Protein AF-A0A7S2AGT1-F1 (afdb_monomer_lite)

Secondary structure (DSSP, 8-state):
--HHHHHHHHHHHHHTTS--SHHHHHHHHTTSPPSS-TTT----STHHHHHHHHHHHHHSS-HHHHHIIIIITTTT-TT--SSGGGSTTTTSSSPSGGG--------S--TT---S----------

Structure (mmCIF, N/CA/C/O backbone):
data_AF-A0A7S2AGT1-F1
#
_entry.id   AF-A0A7S2AGT1-F1
#
loop_
_atom_site.group_PDB
_atom_site.id
_atom_site.type_symbol
_atom_site.label_atom_id
_atom_site.label_alt_id
_atom_site.label_comp_id
_atom_site.label_asym_id
_atom_site.label_entity_id
_atom_site.label_seq_id
_atom_site.pdbx_PDB_ins_code
_atom_site.Cartn_x
_atom_site.Cartn_y
_atom_site.Cartn_z
_atom_site.occupancy
_atom_site.B_iso_or_equiv
_atom_site.auth_seq_id
_atom_site.auth_comp_id
_atom_site.auth_asym_id
_atom_site.auth_atom_id
_atom_site.pdbx_PDB_model_num
ATOM 1 N N . ARG A 1 1 ? 17.334 -13.618 -14.141 1.00 53.97 1 ARG A N 1
ATOM 2 C CA . ARG A 1 1 ? 17.199 -12.358 -13.368 1.00 53.97 1 ARG A CA 1
ATOM 3 C C . ARG A 1 1 ? 16.218 -12.619 -12.245 1.00 53.97 1 ARG A C 1
ATOM 5 O O . ARG A 1 1 ? 15.089 -12.976 -12.551 1.00 53.97 1 ARG A O 1
ATOM 12 N N . ALA A 1 2 ? 16.628 -12.512 -10.984 1.00 71.12 2 ALA A N 1
ATOM 13 C CA . ALA A 1 2 ? 15.677 -12.611 -9.886 1.00 71.12 2 ALA A CA 1
ATOM 14 C C . ALA A 1 2 ? 14.960 -11.260 -9.770 1.00 71.12 2 ALA A C 1
ATOM 16 O O . ALA A 1 2 ? 15.583 -10.267 -9.414 1.00 71.12 2 ALA A O 1
ATOM 17 N N . TRP A 1 3 ? 13.663 -11.195 -10.076 1.00 72.12 3 TRP A N 1
ATOM 18 C CA . TRP A 1 3 ? 12.849 -9.979 -9.903 1.00 72.12 3 TRP A CA 1
ATOM 19 C C . TRP A 1 3 ? 12.910 -9.399 -8.481 1.00 72.12 3 TRP A C 1
ATOM 21 O O . TRP A 1 3 ? 12.742 -8.199 -8.285 1.00 72.12 3 TRP A O 1
ATOM 31 N N . ALA A 1 4 ? 13.266 -10.238 -7.504 1.00 73.50 4 ALA A N 1
ATOM 32 C CA . ALA A 1 4 ? 13.595 -9.836 -6.144 1.00 73.50 4 ALA A CA 1
ATOM 33 C C . ALA A 1 4 ? 14.709 -8.776 -6.060 1.00 73.50 4 ALA A C 1
ATOM 35 O O . ALA A 1 4 ? 14.699 -7.983 -5.130 1.00 73.50 4 ALA A O 1
ATOM 36 N N . GLU A 1 5 ? 15.671 -8.745 -6.987 1.00 78.12 5 GLU A N 1
ATOM 37 C CA . GLU A 1 5 ? 16.735 -7.729 -7.015 1.00 78.12 5 GLU A CA 1
ATOM 38 C C . GLU A 1 5 ? 16.217 -6.381 -7.509 1.00 78.12 5 GLU A C 1
ATOM 40 O O . GLU A 1 5 ? 16.510 -5.360 -6.897 1.00 78.12 5 GLU A O 1
ATOM 45 N N . VAL A 1 6 ? 15.378 -6.389 -8.549 1.00 79.88 6 VAL A N 1
ATOM 46 C CA . VAL A 1 6 ? 14.792 -5.174 -9.136 1.00 79.88 6 VAL A CA 1
ATOM 47 C C . VAL A 1 6 ? 13.952 -4.426 -8.099 1.00 79.88 6 VAL A C 1
ATOM 49 O O . VAL A 1 6 ? 14.075 -3.214 -7.942 1.00 79.88 6 VAL A O 1
ATOM 52 N N . TYR A 1 7 ? 13.137 -5.154 -7.334 1.00 83.75 7 TYR A N 1
ATOM 53 C CA . TYR A 1 7 ? 12.329 -4.549 -6.277 1.00 83.75 7 TYR A CA 1
ATOM 54 C C . TYR A 1 7 ? 13.125 -4.187 -5.026 1.00 83.75 7 TYR A C 1
ATOM 56 O O . TYR A 1 7 ? 12.712 -3.300 -4.282 1.00 83.75 7 TYR A O 1
ATOM 64 N N . ARG A 1 8 ? 14.267 -4.842 -4.784 1.00 84.62 8 ARG A N 1
ATOM 65 C CA . ARG A 1 8 ? 15.077 -4.613 -3.582 1.00 84.62 8 ARG A CA 1
ATOM 66 C C . ARG A 1 8 ? 15.501 -3.160 -3.460 1.00 84.62 8 ARG A C 1
ATOM 68 O O . ARG A 1 8 ? 15.447 -2.613 -2.365 1.00 84.62 8 ARG A O 1
ATOM 75 N N . ASP A 1 9 ? 15.919 -2.548 -4.559 1.00 87.00 9 ASP A N 1
ATOM 76 C CA . ASP A 1 9 ? 16.415 -1.175 -4.525 1.00 87.00 9 ASP A CA 1
ATOM 77 C C . ASP A 1 9 ? 15.288 -0.171 -4.301 1.00 87.00 9 ASP A C 1
ATOM 79 O O . ASP A 1 9 ? 15.438 0.743 -3.494 1.00 87.00 9 ASP A O 1
ATOM 83 N N . LEU A 1 10 ? 14.118 -0.399 -4.899 1.00 86.12 10 LEU A N 1
ATOM 84 C CA . LEU A 1 10 ? 12.928 0.395 -4.603 1.00 86.12 10 LEU A CA 1
ATOM 85 C C . LEU A 1 10 ? 12.501 0.265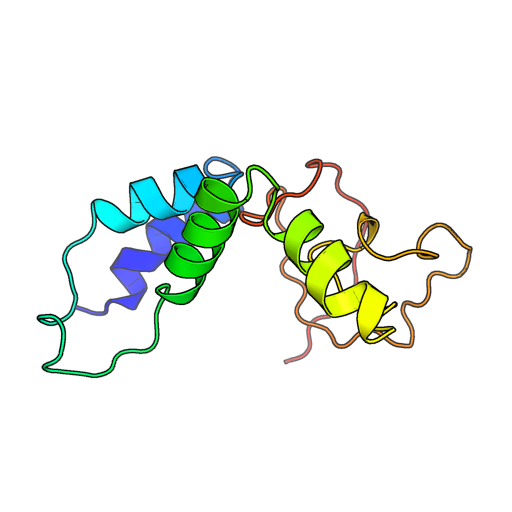 -3.132 1.00 86.12 10 LEU A C 1
ATOM 87 O O . LEU A 1 10 ? 12.213 1.268 -2.484 1.00 86.12 10 LEU A O 1
ATOM 91 N N . VAL A 1 11 ? 12.511 -0.948 -2.572 1.00 83.94 11 VAL A N 1
ATOM 92 C CA . VAL A 1 11 ? 12.174 -1.178 -1.157 1.00 83.94 11 VAL A CA 1
ATOM 93 C C . VAL A 1 11 ? 13.187 -0.514 -0.219 1.00 83.94 11 VAL A C 1
ATOM 95 O O . VAL A 1 11 ? 12.781 0.084 0.771 1.00 83.94 11 VAL A O 1
ATOM 98 N N . LYS A 1 12 ? 14.487 -0.531 -0.537 1.00 86.00 12 LYS A N 1
ATOM 99 C CA . LYS A 1 12 ? 15.499 0.182 0.264 1.00 86.00 12 LYS A CA 1
ATOM 100 C C . LYS A 1 12 ? 15.243 1.688 0.322 1.00 86.00 12 LYS A C 1
ATOM 102 O O . LYS A 1 12 ? 15.439 2.284 1.373 1.00 86.00 12 LYS A O 1
ATOM 107 N N . ARG A 1 13 ? 14.811 2.301 -0.785 1.00 85.44 13 ARG A N 1
ATOM 108 C CA . ARG A 1 13 ? 14.493 3.740 -0.840 1.00 85.44 13 ARG A CA 1
ATOM 109 C C . ARG A 1 13 ? 13.297 4.088 0.042 1.00 85.44 13 ARG A C 1
ATOM 111 O O . ARG A 1 13 ? 13.280 5.133 0.684 1.00 85.44 13 ARG A O 1
ATOM 118 N N . VAL A 1 14 ? 12.330 3.177 0.131 1.00 83.56 14 VAL A N 1
ATOM 119 C CA . VAL A 1 14 ? 11.225 3.279 1.089 1.00 83.56 14 VAL A CA 1
ATOM 120 C C . VAL A 1 14 ? 11.742 3.182 2.514 1.00 83.56 14 VAL A C 1
ATOM 122 O O . VAL A 1 14 ? 11.431 4.054 3.314 1.00 83.56 14 VAL A O 1
ATOM 125 N N . ASP A 1 15 ? 12.551 2.168 2.829 1.00 78.81 15 ASP A N 1
ATOM 126 C CA . ASP A 1 15 ? 13.105 1.974 4.174 1.00 78.81 15 ASP A CA 1
ATOM 127 C C . ASP A 1 15 ? 13.986 3.172 4.609 1.00 78.81 15 ASP A C 1
ATOM 129 O O . ASP A 1 15 ? 14.022 3.526 5.789 1.00 78.81 15 ASP A O 1
ATOM 133 N N . ALA A 1 16 ? 14.661 3.825 3.656 1.00 81.69 16 ALA A N 1
ATOM 134 C CA . ALA A 1 16 ? 15.448 5.044 3.859 1.00 81.69 16 ALA A CA 1
ATOM 135 C C . ALA A 1 16 ? 14.598 6.321 4.023 1.00 81.69 16 ALA A C 1
ATOM 137 O O . ALA A 1 16 ? 15.122 7.346 4.460 1.00 81.69 16 ALA A O 1
ATOM 138 N N . GLY A 1 17 ? 13.303 6.266 3.699 1.00 78.69 17 GLY A N 1
ATOM 139 C CA . GLY A 1 17 ? 12.384 7.405 3.750 1.00 78.69 17 GLY A CA 1
ATOM 140 C C . GLY A 1 17 ? 12.449 8.348 2.554 1.00 78.69 17 GLY A C 1
ATOM 141 O O . GLY A 1 17 ? 11.901 9.442 2.619 1.00 78.69 17 GLY A O 1
ATOM 142 N N . GLU A 1 18 ? 13.082 7.935 1.456 1.00 85.25 18 GLU A N 1
ATOM 143 C CA . GLU A 1 18 ? 13.094 8.698 0.201 1.00 85.25 18 GLU A CA 1
ATOM 144 C C . GLU A 1 18 ? 11.749 8.619 -0.531 1.00 85.25 18 GLU A C 1
ATOM 146 O O . GLU A 1 18 ? 11.369 9.547 -1.239 1.00 85.25 18 GLU A O 1
ATOM 151 N N . ILE A 1 19 ? 11.040 7.499 -0.369 1.00 84.62 19 ILE A N 1
ATOM 152 C CA . ILE A 1 19 ? 9.684 7.289 -0.880 1.00 84.62 19 ILE A CA 1
ATOM 153 C C . ILE A 1 19 ? 8.756 7.221 0.332 1.00 84.62 19 ILE A C 1
ATOM 155 O O . ILE A 1 19 ? 8.772 6.234 1.071 1.00 84.62 19 ILE A O 1
ATOM 159 N N . ALA A 1 20 ? 7.979 8.283 0.534 1.00 80.81 20 ALA A N 1
ATOM 160 C CA . ALA A 1 20 ? 7.152 8.476 1.726 1.00 80.81 20 ALA A CA 1
ATOM 161 C C . ALA A 1 20 ? 5.641 8.378 1.460 1.00 80.81 20 ALA A C 1
ATOM 163 O O . ALA A 1 20 ? 4.861 8.370 2.404 1.00 80.81 20 ALA A O 1
ATOM 164 N N . ASP A 1 21 ? 5.223 8.285 0.199 1.00 84.88 21 ASP A N 1
ATOM 165 C CA . ASP A 1 21 ? 3.818 8.211 -0.193 1.00 84.88 21 ASP A CA 1
ATOM 166 C C . ASP A 1 21 ? 3.592 7.205 -1.332 1.00 84.88 21 ASP A C 1
ATOM 168 O O . ASP A 1 21 ? 4.526 6.772 -2.023 1.00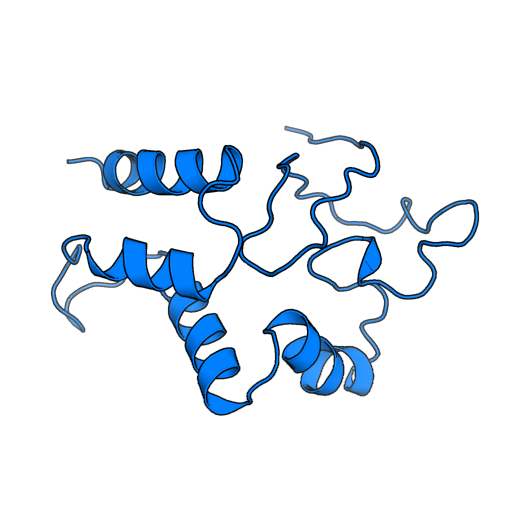 84.88 21 ASP A O 1
ATOM 172 N N . LEU A 1 22 ? 2.330 6.811 -1.498 1.00 87.88 22 LEU A N 1
ATOM 173 C CA . LEU A 1 22 ? 1.925 5.746 -2.405 1.00 87.88 22 LEU A CA 1
ATOM 174 C C . LEU A 1 22 ? 2.001 6.186 -3.871 1.00 87.88 22 LEU A C 1
ATOM 176 O O . LEU A 1 22 ? 2.305 5.363 -4.734 1.00 87.88 22 LEU A O 1
ATOM 180 N N . GLY A 1 23 ? 1.795 7.475 -4.148 1.00 90.75 23 GLY A N 1
ATOM 181 C CA . GLY A 1 23 ? 1.934 8.041 -5.487 1.00 90.75 23 GLY A CA 1
ATOM 182 C C . GLY A 1 23 ? 3.372 7.959 -5.980 1.00 90.75 23 GLY A C 1
ATOM 183 O O . GLY A 1 23 ? 3.636 7.329 -7.003 1.00 90.75 23 GLY A O 1
ATOM 184 N N . THR A 1 24 ? 4.323 8.470 -5.193 1.00 91.25 24 THR A N 1
ATOM 185 C CA . THR A 1 24 ? 5.758 8.384 -5.505 1.00 91.25 24 THR A CA 1
ATOM 186 C C . THR A 1 24 ? 6.211 6.928 -5.669 1.00 91.25 24 THR A C 1
ATOM 188 O O . THR A 1 24 ? 7.014 6.611 -6.546 1.00 91.25 24 THR A O 1
ATOM 191 N N . TRP A 1 25 ? 5.680 6.006 -4.858 1.00 91.06 25 TRP A N 1
ATOM 192 C CA . TRP A 1 25 ? 5.946 4.575 -5.020 1.00 91.06 25 TRP A CA 1
ATOM 193 C C . TRP A 1 25 ? 5.486 4.035 -6.379 1.00 91.06 25 TRP A C 1
ATOM 195 O O . TRP A 1 25 ? 6.252 3.338 -7.050 1.00 91.06 25 TRP A O 1
ATOM 205 N N . VAL A 1 26 ? 4.254 4.346 -6.786 1.00 93.31 26 VAL A N 1
ATOM 206 C CA . VAL A 1 26 ? 3.683 3.889 -8.059 1.00 93.31 26 VAL A CA 1
ATOM 207 C C . VAL A 1 26 ? 4.417 4.507 -9.252 1.00 93.31 26 VAL A C 1
ATOM 209 O O . VAL A 1 26 ? 4.698 3.794 -10.217 1.00 93.31 26 VAL A O 1
ATOM 212 N N . ASP A 1 27 ? 4.815 5.776 -9.164 1.00 94.38 27 ASP A N 1
ATOM 213 C CA . ASP A 1 27 ? 5.603 6.453 -10.199 1.00 94.38 27 ASP A CA 1
ATOM 214 C C . ASP A 1 27 ? 6.972 5.796 -10.413 1.00 94.38 27 ASP A C 1
ATOM 216 O O . ASP A 1 27 ? 7.431 5.625 -11.545 1.00 94.38 27 ASP A O 1
ATOM 220 N N . GLU A 1 28 ? 7.642 5.395 -9.334 1.00 93.31 28 GLU A N 1
ATOM 221 C CA . GLU A 1 28 ? 8.912 4.672 -9.415 1.00 93.31 28 GLU A CA 1
ATOM 222 C C . GLU A 1 28 ? 8.729 3.233 -9.913 1.00 93.31 28 GLU A C 1
ATOM 224 O O . GLU A 1 28 ? 9.536 2.741 -10.706 1.00 93.31 28 GLU A O 1
ATOM 229 N N . LEU A 1 29 ? 7.645 2.567 -9.506 1.00 92.06 29 LEU A N 1
ATOM 230 C CA . LEU A 1 29 ? 7.291 1.229 -9.975 1.00 92.06 29 LEU A CA 1
ATOM 231 C C . LEU A 1 29 ? 7.030 1.211 -11.489 1.00 92.06 29 LEU A C 1
ATOM 233 O O . LEU A 1 29 ? 7.469 0.285 -12.170 1.00 92.06 29 LEU A O 1
ATOM 237 N N . ALA A 1 30 ? 6.370 2.241 -12.027 1.00 92.81 30 ALA A N 1
ATOM 238 C CA . ALA A 1 30 ? 6.036 2.356 -13.448 1.00 92.81 30 ALA A CA 1
ATOM 239 C C . ALA A 1 30 ? 7.266 2.481 -14.368 1.00 92.81 30 ALA A C 1
ATOM 241 O O . ALA A 1 30 ? 7.173 2.204 -15.564 1.00 92.81 30 ALA A O 1
ATOM 242 N N . LYS A 1 31 ? 8.430 2.865 -13.826 1.00 93.56 31 LYS A N 1
ATOM 243 C CA . LYS A 1 31 ? 9.701 2.944 -14.572 1.00 93.56 31 LYS A CA 1
ATOM 244 C C . LYS A 1 31 ? 10.344 1.572 -14.791 1.00 93.56 31 LYS A C 1
ATOM 246 O O . LYS A 1 31 ? 11.278 1.453 -15.585 1.00 93.56 31 LYS A O 1
ATOM 251 N N . LEU A 1 32 ? 9.889 0.543 -14.076 1.00 91.25 32 LEU A N 1
ATOM 252 C CA . LEU A 1 32 ? 10.423 -0.808 -14.191 1.00 91.25 32 LEU A CA 1
ATOM 253 C C . LEU A 1 32 ? 9.791 -1.570 -15.365 1.00 91.25 32 LEU A C 1
ATOM 255 O O . LEU A 1 32 ? 8.618 -1.372 -15.681 1.00 91.25 32 LEU A O 1
ATOM 259 N N . PRO A 1 33 ? 10.536 -2.491 -16.005 1.00 90.81 33 PRO A N 1
ATOM 260 C CA . PRO A 1 33 ? 9.961 -3.355 -17.027 1.00 90.81 33 PRO A CA 1
ATOM 261 C C . PRO A 1 33 ? 8.903 -4.286 -16.425 1.00 90.81 33 PRO A C 1
ATOM 263 O O . PRO A 1 33 ? 9.029 -4.742 -15.287 1.00 90.81 33 PRO A O 1
ATOM 266 N N . LEU A 1 34 ? 7.887 -4.623 -17.219 1.00 88.94 34 LEU A N 1
ATOM 267 C CA . LEU A 1 34 ? 6.922 -5.659 -16.859 1.00 88.94 34 LEU A CA 1
ATOM 268 C C . LEU A 1 34 ? 7.587 -7.041 -16.849 1.00 88.94 34 LEU A C 1
ATOM 270 O O . LEU A 1 34 ? 8.468 -7.323 -17.665 1.00 88.94 34 LEU A O 1
ATOM 274 N N . GLN A 1 35 ? 7.143 -7.910 -15.936 1.00 86.81 35 GLN A N 1
ATOM 275 C CA . GLN A 1 35 ? 7.659 -9.281 -15.847 1.00 86.81 35 GLN A CA 1
ATOM 276 C C . GLN A 1 35 ? 7.190 -10.173 -16.990 1.00 86.81 35 GLN A C 1
ATOM 278 O O . GLN A 1 35 ? 7.942 -11.016 -17.474 1.00 86.81 35 GLN A O 1
ATOM 283 N N . SER A 1 36 ? 5.957 -9.948 -17.419 1.00 86.38 36 SER A N 1
ATOM 284 C CA . SER A 1 36 ? 5.275 -10.641 -18.499 1.00 86.38 36 SER A CA 1
ATOM 285 C C . SER A 1 36 ? 4.287 -9.676 -19.149 1.00 86.38 36 SER A C 1
ATOM 287 O O . SER A 1 36 ? 3.947 -8.629 -18.584 1.00 86.38 36 SER A O 1
ATOM 289 N N . HIS A 1 37 ? 3.832 -9.997 -20.360 1.00 90.00 37 HIS A N 1
ATOM 290 C CA . HIS A 1 37 ? 2.767 -9.213 -20.973 1.00 90.00 37 HIS A CA 1
ATOM 291 C C . HIS A 1 37 ? 1.447 -9.407 -20.210 1.00 90.00 37 HIS A C 1
ATOM 293 O O . HIS A 1 37 ? 1.166 -10.516 -19.739 1.00 90.00 37 HIS A O 1
ATOM 299 N N . PRO A 1 38 ? 0.608 -8.359 -20.118 1.00 90.38 38 PRO A N 1
ATOM 300 C CA . PRO A 1 38 ? -0.687 -8.455 -19.457 1.00 90.38 38 PRO A CA 1
ATOM 301 C C . PRO A 1 38 ? -1.534 -9.609 -20.011 1.00 90.38 38 PRO A C 1
ATOM 303 O O . PRO A 1 38 ? -1.701 -9.736 -21.221 1.00 90.38 38 PRO A O 1
ATOM 306 N N . GLY A 1 39 ? -2.079 -10.437 -19.116 1.00 90.00 39 GLY A N 1
ATOM 307 C CA . GLY A 1 39 ? -2.980 -11.540 -19.464 1.00 90.00 39 GLY A CA 1
ATOM 308 C C . GLY A 1 39 ? -2.307 -12.846 -19.893 1.00 90.00 39 GLY A C 1
ATOM 309 O O . GLY A 1 39 ? -3.022 -13.818 -20.119 1.00 90.00 39 GLY A O 1
ATOM 310 N N . LEU A 1 40 ? -0.972 -12.898 -19.986 1.00 91.06 40 LEU A N 1
ATOM 311 C CA . LEU A 1 40 ? -0.262 -14.138 -20.324 1.00 91.06 40 LEU A CA 1
ATOM 312 C C . LEU A 1 40 ? 0.079 -14.980 -19.093 1.00 91.06 40 LEU A C 1
ATOM 314 O O . LEU A 1 40 ? -0.143 -16.185 -19.107 1.00 91.06 40 LEU A O 1
ATOM 318 N N . ASP A 1 41 ? 0.566 -14.342 -18.028 1.00 89.81 41 ASP A N 1
ATOM 319 C CA . ASP A 1 41 ? 0.994 -15.016 -16.802 1.00 89.81 41 ASP A CA 1
ATOM 320 C C . ASP A 1 41 ? 0.416 -14.336 -15.559 1.00 89.81 41 ASP A C 1
ATOM 322 O O . ASP A 1 41 ? 0.124 -13.137 -15.557 1.00 89.81 41 ASP A O 1
ATOM 326 N N . TYR A 1 42 ? 0.314 -15.097 -14.469 1.00 86.56 42 TYR A N 1
ATOM 327 C CA . TYR A 1 42 ? 0.008 -14.563 -13.146 1.00 86.56 42 TYR A CA 1
ATOM 328 C C . TYR A 1 42 ? 1.286 -14.436 -12.322 1.00 86.56 42 TYR A C 1
ATOM 330 O O . TYR A 1 42 ? 2.049 -15.388 -12.166 1.00 86.56 42 TYR A O 1
ATOM 338 N N . THR A 1 43 ? 1.521 -13.255 -11.761 1.00 84.06 43 THR A N 1
ATOM 339 C CA . THR A 1 43 ? 2.643 -13.004 -10.859 1.00 84.06 43 THR A CA 1
ATOM 340 C C . THR A 1 43 ? 2.158 -12.183 -9.679 1.00 84.06 43 THR A C 1
ATOM 342 O O . THR A 1 43 ? 1.578 -11.112 -9.856 1.00 84.06 43 THR A O 1
ATOM 345 N N . TYR A 1 44 ? 2.413 -12.674 -8.466 1.00 85.44 44 TYR A N 1
ATOM 346 C CA . TYR A 1 44 ? 2.151 -11.899 -7.261 1.00 85.44 44 TYR A CA 1
ATOM 347 C C . TYR A 1 44 ? 3.158 -10.749 -7.161 1.00 85.44 44 TYR A C 1
ATOM 349 O O . TYR A 1 44 ? 4.368 -10.966 -7.219 1.00 85.44 44 TYR A O 1
ATOM 357 N N . GLY A 1 45 ? 2.662 -9.522 -7.028 1.00 84.94 45 GLY A N 1
ATOM 358 C CA . GLY A 1 45 ? 3.493 -8.324 -7.044 1.00 84.94 45 GLY A CA 1
ATOM 359 C C . GLY A 1 45 ? 2.742 -7.094 -6.552 1.00 84.94 45 GLY A C 1
ATOM 360 O O . GLY A 1 45 ? 1.676 -7.195 -5.950 1.00 84.94 45 GLY A O 1
ATOM 361 N N . TYR A 1 46 ? 3.284 -5.918 -6.848 1.00 89.06 46 TYR A N 1
ATOM 362 C CA . TYR A 1 46 ? 2.801 -4.630 -6.337 1.00 89.06 46 TYR A CA 1
ATOM 363 C C . TYR A 1 46 ? 1.574 -4.070 -7.078 1.00 89.06 46 TYR A C 1
ATOM 365 O O . TYR A 1 46 ? 1.320 -2.871 -7.059 1.00 89.06 46 TYR A O 1
ATOM 373 N N . GLY A 1 47 ? 0.782 -4.925 -7.735 1.00 88.81 47 GLY A N 1
ATOM 374 C CA . GLY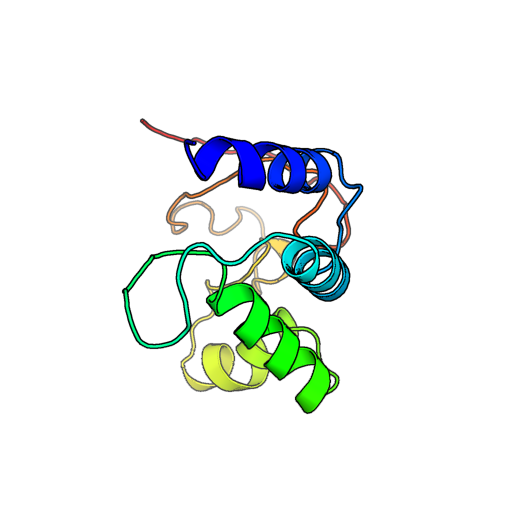 A 1 47 ? -0.434 -4.498 -8.435 1.00 88.81 47 GLY A CA 1
ATOM 375 C C . GLY A 1 47 ? -1.489 -3.905 -7.494 1.00 88.81 47 GLY A C 1
ATOM 376 O O . GLY A 1 47 ? -2.200 -2.979 -7.873 1.00 88.81 47 GLY A O 1
ATOM 377 N N . TYR A 1 48 ? -1.549 -4.381 -6.248 1.00 90.75 48 TYR A N 1
ATOM 378 C CA . TYR A 1 48 ? -2.457 -3.829 -5.239 1.00 90.75 48 TYR A CA 1
ATOM 379 C C . TYR A 1 48 ? -2.075 -2.413 -4.796 1.00 90.75 48 TYR A C 1
ATOM 381 O O . TYR A 1 48 ? -2.968 -1.634 -4.483 1.00 90.75 48 TYR A O 1
ATOM 389 N N . ASP A 1 49 ? -0.793 -2.042 -4.849 1.00 90.62 49 ASP A N 1
ATOM 390 C CA . ASP A 1 49 ? -0.362 -0.668 -4.559 1.00 90.62 49 ASP A CA 1
ATOM 391 C C . ASP A 1 49 ? -0.855 0.299 -5.634 1.00 90.62 49 ASP A C 1
ATOM 393 O O . ASP A 1 49 ? -1.336 1.386 -5.326 1.00 90.62 49 ASP A O 1
ATOM 397 N N . VAL A 1 50 ? -0.812 -0.136 -6.897 1.00 93.75 50 VAL A N 1
ATOM 398 C CA . VAL A 1 50 ? -1.363 0.621 -8.030 1.00 93.75 50 VAL A CA 1
ATOM 399 C C . VAL A 1 50 ? -2.875 0.799 -7.876 1.00 93.75 50 VAL A C 1
ATOM 401 O O . VAL A 1 50 ? -3.392 1.890 -8.106 1.00 93.75 50 VAL A O 1
ATOM 404 N N . LEU A 1 51 ? -3.594 -0.244 -7.445 1.00 94.69 51 LEU A N 1
ATOM 405 C CA . LEU A 1 51 ? -5.028 -0.144 -7.148 1.00 94.69 51 LEU A CA 1
ATOM 406 C C . LEU A 1 51 ? -5.308 0.791 -5.965 1.00 94.69 51 LEU A C 1
ATOM 408 O O . LEU A 1 51 ? -6.250 1.579 -6.028 1.00 94.69 51 LEU A O 1
ATOM 412 N N . GLY A 1 52 ? -4.488 0.730 -4.915 1.00 93.56 52 GLY A N 1
ATOM 413 C CA . GLY A 1 52 ? -4.565 1.640 -3.777 1.00 93.56 52 GLY A CA 1
ATOM 414 C C . GLY A 1 52 ? -4.408 3.094 -4.215 1.00 93.56 52 GLY A C 1
ATOM 415 O O . GLY A 1 52 ? -5.267 3.919 -3.918 1.00 93.56 52 GLY A O 1
ATOM 416 N N . HIS A 1 53 ? -3.389 3.393 -5.020 1.00 94.62 53 HIS A N 1
ATOM 417 C CA . HIS A 1 53 ? -3.179 4.742 -5.539 1.00 94.62 53 HIS A CA 1
ATOM 418 C C . HIS A 1 53 ? -4.309 5.196 -6.473 1.00 94.62 53 HIS A C 1
ATOM 420 O O . HIS A 1 53 ? -4.735 6.348 -6.434 1.00 94.62 53 HIS A O 1
ATOM 426 N N . LEU A 1 54 ? -4.870 4.289 -7.279 1.00 96.50 54 LEU A N 1
ATOM 427 C CA . LEU A 1 54 ? -6.033 4.601 -8.110 1.00 96.50 54 LEU A CA 1
ATOM 428 C C . LEU A 1 54 ? -7.241 5.040 -7.265 1.00 96.50 54 LEU A C 1
ATOM 430 O O . LEU A 1 54 ? -7.970 5.953 -7.663 1.00 96.50 54 LEU A O 1
ATOM 434 N N . ILE A 1 55 ? -7.450 4.415 -6.102 1.00 96.00 55 ILE A N 1
ATOM 435 C CA . ILE A 1 55 ? -8.482 4.829 -5.142 1.00 96.00 55 ILE A CA 1
ATOM 436 C C . ILE A 1 55 ? -8.183 6.235 -4.622 1.00 96.00 55 ILE A C 1
ATOM 438 O O . ILE A 1 55 ? -9.099 7.059 -4.588 1.00 96.00 55 ILE A O 1
ATOM 442 N N . GLU A 1 56 ? -6.933 6.538 -4.269 1.00 94.00 56 GLU A N 1
ATOM 443 C CA . GLU A 1 56 ? -6.541 7.875 -3.805 1.00 94.00 56 GLU A CA 1
ATOM 444 C C . GLU A 1 56 ? -6.829 8.942 -4.859 1.00 94.00 56 GLU A C 1
ATOM 446 O O . GLU A 1 56 ? -7.537 9.912 -4.592 1.00 94.00 56 GLU A O 1
ATOM 451 N N . VAL A 1 57 ? -6.380 8.714 -6.096 1.00 95.69 57 VAL A N 1
ATOM 452 C CA . VAL A 1 57 ? -6.598 9.631 -7.222 1.00 95.69 57 VAL A CA 1
ATOM 453 C C . VAL A 1 57 ? -8.089 9.838 -7.491 1.00 95.69 57 VAL A C 1
ATOM 455 O O . VAL A 1 57 ? -8.526 10.957 -7.760 1.00 95.69 57 VAL A O 1
ATOM 458 N N . LYS A 1 58 ? -8.899 8.773 -7.430 1.00 97.44 58 LYS A N 1
ATOM 459 C CA . LYS A 1 58 ? -10.329 8.865 -7.748 1.00 97.44 58 LYS A CA 1
ATOM 460 C C . LYS A 1 58 ? -11.161 9.475 -6.621 1.00 97.44 58 LYS A C 1
ATOM 462 O O . LYS A 1 58 ? -12.172 10.117 -6.908 1.00 97.44 58 LYS A O 1
ATOM 467 N N . SER A 1 59 ? -10.783 9.233 -5.370 1.00 94.69 59 SER A N 1
ATOM 468 C CA . SER A 1 59 ? -11.516 9.704 -4.192 1.00 94.69 59 SER A CA 1
ATOM 469 C C . SER A 1 59 ? -11.055 11.077 -3.700 1.00 94.69 59 SER A C 1
ATOM 471 O O . SER A 1 59 ? -11.847 11.776 -3.073 1.00 94.69 59 SER A O 1
ATOM 473 N N . GLY A 1 60 ? -9.808 11.469 -3.983 1.00 94.75 60 GLY A N 1
ATOM 474 C CA . GLY A 1 60 ? -9.167 12.653 -3.408 1.00 94.75 60 GLY A CA 1
ATOM 475 C C . GLY A 1 60 ? -8.785 12.495 -1.930 1.00 94.75 60 GLY A C 1
ATOM 476 O O . GLY A 1 60 ? -8.424 13.481 -1.293 1.00 94.75 60 GLY A O 1
ATOM 477 N N . LEU A 1 61 ? -8.888 11.283 -1.379 1.00 91.31 61 LEU A N 1
ATOM 478 C CA . LEU A 1 61 ? -8.551 10.946 0.004 1.00 91.31 61 LEU A CA 1
ATOM 479 C C . LEU A 1 61 ? -7.301 10.062 0.030 1.00 91.31 61 LEU A C 1
ATOM 481 O O . LEU A 1 61 ? -7.038 9.346 -0.932 1.00 91.31 61 LEU A O 1
ATOM 485 N N . SER A 1 62 ? -6.562 10.056 1.144 1.00 90.25 62 SER A N 1
ATOM 486 C CA . SER A 1 62 ? -5.531 9.033 1.355 1.00 90.25 62 SER A CA 1
ATOM 487 C C . SER A 1 62 ? -6.162 7.643 1.438 1.00 90.25 62 SER A C 1
ATOM 489 O O . SER A 1 62 ? -7.314 7.501 1.870 1.00 90.25 62 SER A O 1
ATOM 491 N N . LEU A 1 63 ? -5.406 6.607 1.068 1.00 88.75 63 LEU A N 1
ATOM 492 C CA . LEU A 1 63 ? -5.896 5.229 1.101 1.00 88.75 63 LEU A CA 1
ATOM 493 C C . LEU A 1 63 ? -6.357 4.831 2.513 1.00 88.75 63 LEU A C 1
ATOM 495 O O . LEU A 1 63 ? -7.408 4.209 2.664 1.00 88.75 63 LEU A O 1
ATOM 499 N N . GLU A 1 64 ? -5.616 5.250 3.543 1.00 87.81 64 GLU A N 1
ATOM 500 C CA . GLU A 1 64 ? -5.983 5.068 4.951 1.00 87.81 64 GLU A CA 1
ATOM 501 C C . GLU A 1 64 ? -7.361 5.669 5.264 1.00 87.81 64 GLU A C 1
ATOM 503 O O . GLU A 1 64 ? -8.233 4.983 5.800 1.00 87.81 64 GLU A O 1
ATOM 508 N N . THR A 1 65 ? -7.579 6.934 4.893 1.00 89.19 65 THR A N 1
ATOM 509 C CA . THR A 1 65 ? -8.838 7.640 5.169 1.00 89.19 65 THR A CA 1
ATOM 510 C C . THR A 1 65 ? -9.999 6.987 4.434 1.00 89.19 65 THR A C 1
ATOM 512 O O . THR A 1 65 ? -11.045 6.735 5.031 1.00 89.19 65 THR A O 1
ATOM 515 N N . TYR A 1 66 ? -9.803 6.642 3.160 1.00 93.69 66 TYR A N 1
ATOM 516 C CA . TYR A 1 66 ? -10.828 5.981 2.364 1.00 93.69 66 TYR A CA 1
ATOM 517 C C . TYR A 1 66 ? -11.240 4.634 2.970 1.00 93.69 66 TYR A C 1
ATOM 519 O O . TYR A 1 66 ? -12.431 4.359 3.120 1.00 93.69 66 TYR A O 1
ATOM 527 N N . LEU A 1 67 ? -10.272 3.788 3.334 1.00 92.19 67 LEU A N 1
ATOM 528 C CA . LEU A 1 67 ? -10.564 2.472 3.902 1.00 92.19 67 LEU A CA 1
ATOM 529 C C . LEU A 1 67 ? -11.208 2.582 5.285 1.00 92.19 67 LEU A C 1
ATOM 531 O O . LEU A 1 67 ? -12.143 1.830 5.567 1.00 92.19 67 LEU A O 1
ATOM 535 N N . ARG A 1 68 ? -10.790 3.552 6.108 1.00 89.94 68 ARG A N 1
ATOM 536 C CA . ARG A 1 68 ? -11.426 3.829 7.399 1.00 89.94 68 ARG A CA 1
ATOM 537 C C . ARG A 1 68 ? -12.904 4.174 7.233 1.00 89.94 68 ARG A C 1
ATOM 539 O O . ARG A 1 68 ? -13.751 3.467 7.773 1.00 89.94 68 ARG A O 1
ATOM 546 N N . GLU A 1 69 ? -13.211 5.196 6.438 1.00 93.44 69 GLU A N 1
ATOM 547 C CA . GLU A 1 69 ? -14.578 5.708 6.278 1.00 93.44 69 GLU A CA 1
ATOM 548 C C . GLU A 1 69 ? -15.504 4.732 5.540 1.00 93.44 69 GLU A C 1
ATOM 550 O O . GLU A 1 69 ? -16.701 4.659 5.817 1.00 93.44 69 GLU A O 1
ATOM 555 N N . ARG A 1 70 ? -14.980 3.997 4.550 1.00 95.50 70 ARG A N 1
ATOM 556 C CA . ARG A 1 70 ? -15.810 3.181 3.648 1.00 95.50 70 ARG A CA 1
ATOM 557 C C . ARG A 1 70 ? -15.881 1.711 4.024 1.00 95.50 70 ARG A C 1
ATOM 559 O O . ARG A 1 70 ? -16.812 1.042 3.580 1.00 95.50 70 ARG A O 1
ATOM 566 N N . ILE A 1 71 ? -14.920 1.201 4.792 1.00 94.38 71 ILE A N 1
ATOM 567 C CA . ILE A 1 71 ? -14.818 -0.230 5.104 1.00 94.38 71 ILE A CA 1
ATOM 568 C C . ILE A 1 71 ? -14.718 -0.453 6.608 1.00 94.38 71 ILE A C 1
ATOM 570 O O . ILE A 1 71 ? -15.568 -1.143 7.169 1.00 94.38 71 ILE A O 1
ATOM 574 N N . PHE A 1 72 ? -13.719 0.126 7.276 1.00 91.88 72 PHE A N 1
ATOM 575 C CA . PHE A 1 72 ? -13.429 -0.230 8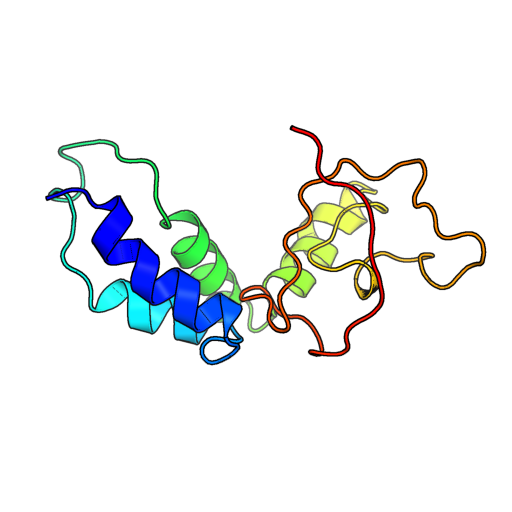.664 1.00 91.88 72 PHE A CA 1
ATOM 576 C C . PHE A 1 72 ? -14.518 0.244 9.626 1.00 91.88 72 PHE A C 1
ATOM 578 O O . PHE A 1 72 ? -14.987 -0.546 10.443 1.00 91.88 72 PHE A O 1
ATOM 585 N N . GLU A 1 73 ? -14.973 1.492 9.515 1.00 90.94 73 GLU A N 1
ATOM 586 C CA . GLU A 1 73 ? -16.026 2.027 10.383 1.00 90.94 73 GLU A CA 1
ATOM 587 C C . GLU A 1 73 ? -17.383 1.334 10.172 1.00 90.94 73 GLU A C 1
ATOM 589 O O . GLU A 1 73 ? -17.946 0.861 11.166 1.00 90.94 73 GLU A O 1
ATOM 594 N N . PRO A 1 74 ? -17.898 1.166 8.933 1.00 95.44 74 PRO A N 1
ATOM 595 C CA . PRO A 1 74 ? -19.164 0.464 8.708 1.00 95.44 74 PRO A CA 1
ATOM 596 C C . PRO A 1 74 ? -19.162 -0.995 9.180 1.00 95.44 74 PRO A C 1
ATOM 598 O O . PRO A 1 74 ? -20.205 -1.514 9.574 1.00 95.44 74 PRO A O 1
ATOM 601 N N . LEU A 1 75 ? -18.001 -1.659 9.149 1.00 95.62 75 LEU A N 1
ATOM 602 C CA . LEU A 1 75 ? -17.840 -3.049 9.589 1.00 95.62 75 LEU A CA 1
ATOM 603 C C . LEU A 1 75 ? -17.398 -3.182 11.056 1.00 95.62 75 LEU A C 1
ATOM 605 O O . LEU A 1 75 ? -17.256 -4.298 11.551 1.00 95.62 75 LEU A O 1
ATOM 609 N N . GLY A 1 76 ? -17.176 -2.071 11.764 1.00 87.81 76 GLY A N 1
ATOM 610 C CA . GLY A 1 76 ? -16.735 -2.076 13.160 1.00 87.81 76 GLY A CA 1
ATOM 611 C C . GLY A 1 76 ? -15.304 -2.588 13.378 1.00 87.81 76 GLY A C 1
ATOM 612 O O . GLY A 1 76 ? -14.980 -3.036 14.479 1.00 87.81 76 GLY A O 1
ATOM 613 N N . MET A 1 77 ? -14.437 -2.514 12.365 1.00 85.44 77 MET A N 1
ATOM 614 C CA . MET A 1 77 ? -13.031 -2.940 12.405 1.00 85.44 77 MET A CA 1
ATOM 615 C C . MET A 1 77 ? -12.152 -1.913 13.136 1.00 85.44 77 MET A C 1
ATOM 617 O O . MET A 1 77 ? -11.296 -1.259 12.548 1.00 85.44 77 MET A O 1
ATOM 621 N N . ARG A 1 78 ? -12.376 -1.751 14.441 1.00 80.62 78 ARG A N 1
ATOM 622 C CA . ARG A 1 78 ? -11.725 -0.716 15.266 1.00 80.62 78 ARG A CA 1
ATOM 623 C C . ARG A 1 78 ? -10.241 -0.946 15.519 1.00 80.62 78 ARG A C 1
ATOM 625 O O . ARG A 1 78 ? -9.563 0.004 15.868 1.00 80.62 78 ARG A O 1
ATOM 632 N N . ASP A 1 79 ? -9.760 -2.173 15.347 1.00 77.75 79 ASP A N 1
ATOM 633 C CA . ASP A 1 79 ? -8.370 -2.575 15.588 1.00 77.75 79 ASP A CA 1
ATOM 634 C C . ASP A 1 79 ? -7.596 -2.782 14.263 1.00 77.75 79 ASP A C 1
ATOM 636 O O . ASP A 1 79 ? -6.670 -3.587 14.192 1.00 77.75 79 ASP A O 1
ATOM 640 N N . THR A 1 80 ? -8.013 -2.129 13.169 1.00 81.44 80 THR A N 1
ATOM 641 C CA . THR A 1 80 ? -7.380 -2.234 11.840 1.00 81.44 80 THR A CA 1
ATOM 642 C C . THR A 1 80 ? -6.967 -0.857 11.333 1.00 81.44 80 THR A C 1
ATOM 644 O O . THR A 1 80 ? -7.780 0.061 11.296 1.00 81.44 80 THR A O 1
ATOM 647 N N . GLY A 1 81 ? -5.710 -0.727 10.915 1.00 79.25 81 GLY A N 1
ATOM 648 C CA . GLY A 1 81 ? -5.137 0.516 10.410 1.00 79.25 81 GLY A CA 1
ATOM 649 C C . GLY A 1 81 ? -3.764 0.283 9.783 1.00 79.25 81 GLY A C 1
ATOM 650 O O . GLY A 1 81 ? -3.239 -0.831 9.838 1.00 79.25 81 GLY A O 1
ATOM 651 N N . PHE A 1 82 ? -3.206 1.323 9.167 1.00 77.56 82 PHE A N 1
ATOM 652 C CA . PHE A 1 82 ? -1.876 1.269 8.546 1.00 77.56 82 PHE A CA 1
ATOM 653 C C . PHE A 1 82 ? -0.765 1.557 9.555 1.00 77.56 82 PHE A C 1
ATOM 655 O O . PHE A 1 82 ? 0.267 0.892 9.526 1.00 77.56 82 PHE A O 1
ATOM 662 N N . ASP A 1 83 ? -1.031 2.469 10.489 1.00 72.06 83 ASP A N 1
ATOM 663 C CA . ASP A 1 83 ? -0.159 2.800 11.611 1.00 72.06 83 ASP A CA 1
ATOM 664 C C . ASP A 1 83 ? -0.925 2.715 12.932 1.00 72.06 83 ASP A C 1
ATOM 666 O O . ASP A 1 83 ? -2.153 2.822 12.970 1.00 72.06 83 ASP A O 1
ATOM 670 N N . LEU A 1 84 ? -0.208 2.568 14.048 1.00 69.94 84 LEU A N 1
ATOM 671 C CA . LEU A 1 84 ? -0.837 2.527 15.373 1.00 69.94 84 LEU A CA 1
ATOM 672 C C . LEU A 1 84 ? -1.624 3.805 15.675 1.00 69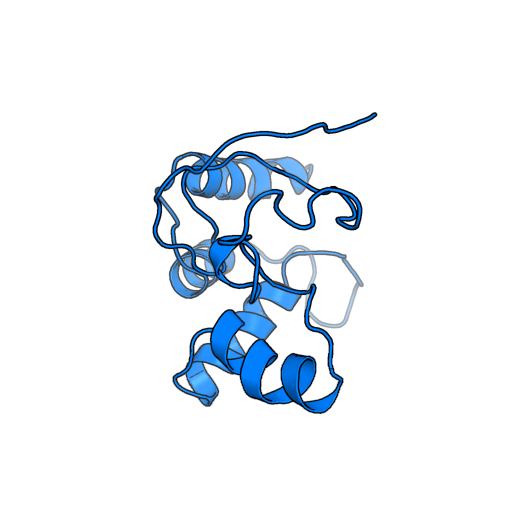.94 84 LEU A C 1
ATOM 674 O O . LEU A 1 84 ? -2.692 3.728 16.263 1.00 69.94 84 LEU A O 1
ATOM 678 N N . GLU A 1 85 ? -1.137 4.963 15.233 1.00 67.56 85 GLU A N 1
ATOM 679 C CA . GLU A 1 85 ? -1.814 6.249 15.446 1.00 67.56 85 GLU A CA 1
ATOM 680 C C . GLU A 1 85 ? -3.150 6.351 14.692 1.00 67.56 85 GLU A C 1
ATOM 682 O O . GLU A 1 85 ? -4.024 7.120 15.082 1.00 67.56 85 GLU A O 1
ATOM 687 N N . SER A 1 86 ? -3.343 5.538 13.646 1.00 66.25 86 SER A N 1
ATOM 688 C CA . SER A 1 86 ? -4.597 5.490 12.882 1.00 66.25 86 SER A CA 1
ATOM 689 C C . SER A 1 86 ? -5.711 4.691 13.577 1.00 66.25 86 SER A C 1
ATOM 691 O O . SER A 1 86 ? -6.861 4.725 13.134 1.00 66.25 86 SER A O 1
ATOM 693 N N . ILE A 1 87 ? -5.392 3.978 14.666 1.00 70.81 87 ILE A N 1
ATOM 694 C CA . ILE A 1 87 ? -6.309 3.095 15.394 1.00 70.81 87 ILE A CA 1
ATOM 695 C C . ILE A 1 87 ? -6.883 3.835 16.618 1.00 70.81 87 ILE A C 1
ATOM 697 O O . ILE A 1 87 ? -6.142 4.178 17.539 1.00 70.81 87 ILE A O 1
ATOM 701 N N . PRO A 1 88 ? -8.209 4.054 16.709 1.00 64.44 88 PRO A N 1
ATOM 702 C CA . PRO A 1 88 ? -8.806 4.736 17.854 1.00 64.44 88 PRO A CA 1
ATOM 703 C C . PRO A 1 88 ? -8.559 3.996 19.179 1.00 64.44 88 PRO A C 1
ATOM 705 O O . PRO A 1 88 ? -8.881 2.817 19.319 1.00 64.44 88 PRO A O 1
ATOM 708 N N . GLY A 1 89 ? -8.054 4.706 20.192 1.00 63.34 89 GLY A N 1
ATOM 709 C CA . GLY A 1 89 ? -7.840 4.161 21.540 1.00 63.34 89 GLY A CA 1
ATOM 710 C C . GLY A 1 89 ? -6.418 3.667 21.829 1.00 63.34 89 GLY A C 1
ATOM 711 O O . GLY A 1 89 ? -6.153 3.234 22.952 1.00 63.34 89 GLY A O 1
ATOM 712 N N . THR A 1 90 ? -5.477 3.781 20.889 1.00 59.16 90 THR A N 1
ATOM 713 C CA . THR A 1 90 ? -4.043 3.528 21.137 1.00 59.16 90 THR A CA 1
ATOM 714 C C . THR A 1 90 ? -3.377 4.548 22.060 1.00 59.16 90 THR A C 1
ATOM 716 O O . THR A 1 90 ? -2.335 4.243 22.632 1.00 59.16 90 THR A O 1
ATOM 719 N N . ASP A 1 91 ? -3.996 5.713 22.266 1.00 57.66 91 ASP A N 1
ATOM 720 C CA . ASP A 1 91 ? -3.521 6.762 23.183 1.00 57.66 91 ASP A CA 1
ATOM 721 C C . ASP A 1 91 ? -3.785 6.445 24.666 1.00 57.66 91 ASP A C 1
ATOM 723 O O . ASP A 1 91 ? -3.326 7.162 25.555 1.00 57.66 91 ASP A O 1
ATOM 727 N N . SER A 1 92 ? -4.554 5.388 24.950 1.00 54.09 92 SER A N 1
ATOM 728 C CA . SER A 1 92 ? -4.884 4.976 26.315 1.00 54.09 92 SER A CA 1
ATOM 729 C C . SER A 1 92 ? -3.837 4.008 26.878 1.00 54.09 92 SER A C 1
ATOM 731 O O . SER A 1 92 ? -3.433 3.063 26.206 1.00 54.09 92 SER A O 1
ATOM 733 N N . GLU A 1 93 ? -3.375 4.238 28.114 1.00 55.41 93 GLU A N 1
ATOM 734 C CA . GLU A 1 93 ? -2.483 3.304 28.814 1.00 55.41 93 GLU A CA 1
ATOM 735 C C . GLU A 1 93 ? -3.283 2.213 29.560 1.00 55.41 93 GLU A C 1
ATOM 737 O O . GLU A 1 93 ? -4.184 2.542 30.336 1.00 55.41 93 GLU A O 1
ATOM 742 N N . PRO A 1 94 ? -2.933 0.917 29.413 1.00 56.50 94 PRO A N 1
ATOM 743 C CA . PRO A 1 94 ? -1.958 0.377 28.470 1.00 56.50 94 PRO A CA 1
ATOM 744 C C . PRO A 1 94 ? -2.551 0.300 27.050 1.00 56.50 94 PRO A C 1
ATOM 746 O O . PRO A 1 94 ? -3.725 -0.057 26.908 1.00 56.50 94 PRO A O 1
ATOM 749 N N . PRO A 1 95 ? -1.748 0.543 25.995 1.00 56.69 95 PRO A N 1
ATOM 750 C CA . PRO A 1 95 ? -2.226 0.404 24.626 1.00 56.69 95 PRO A CA 1
ATOM 751 C C . PRO A 1 95 ? -2.740 -1.028 24.398 1.00 56.69 95 PRO A C 1
ATOM 753 O O . PRO A 1 95 ? -2.239 -1.968 25.031 1.00 56.69 95 PRO A O 1
ATOM 756 N N . PRO A 1 96 ? -3.695 -1.252 23.474 1.00 56.59 96 PRO A N 1
ATOM 757 C CA . PRO A 1 96 ? -4.301 -2.562 23.197 1.00 56.59 96 PRO A CA 1
ATOM 758 C C . PRO A 1 96 ? -3.334 -3.595 22.571 1.00 56.59 96 PRO A C 1
ATOM 760 O O . PRO A 1 96 ? -3.770 -4.572 21.964 1.00 56.59 96 PRO A O 1
ATOM 763 N N . ALA A 1 97 ? -2.025 -3.443 22.789 1.00 55.31 97 ALA A N 1
ATOM 764 C CA . ALA A 1 97 ? -0.907 -4.252 22.315 1.00 55.31 97 ALA A CA 1
ATOM 765 C C . ALA A 1 97 ? -1.046 -5.770 22.552 1.00 55.31 97 ALA A C 1
ATOM 767 O O . ALA A 1 97 ? -0.364 -6.550 21.898 1.00 55.31 97 ALA A O 1
ATOM 768 N N . LYS A 1 98 ? -1.947 -6.220 23.439 1.00 54.78 98 LYS A N 1
ATOM 769 C CA . LYS A 1 98 ? -2.256 -7.651 23.633 1.00 54.78 98 LYS A CA 1
ATOM 770 C C . LYS A 1 98 ? -3.089 -8.282 22.503 1.00 54.78 98 LYS A C 1
ATOM 772 O O . LYS A 1 98 ? -3.229 -9.500 22.499 1.00 54.78 98 LYS A O 1
ATOM 777 N N . ARG A 1 99 ? -3.669 -7.491 21.589 1.00 55.94 99 ARG A N 1
ATOM 778 C CA . ARG A 1 99 ? -4.594 -7.956 20.530 1.00 55.94 99 ARG A CA 1
ATOM 779 C C . ARG A 1 99 ? -4.062 -7.785 19.100 1.00 55.94 99 ARG A C 1
ATOM 781 O O . ARG A 1 99 ? -4.781 -8.085 18.155 1.00 55.94 99 ARG A O 1
ATOM 788 N N . LEU A 1 100 ? -2.823 -7.324 18.933 1.00 55.00 100 LEU A N 1
ATOM 789 C CA . LEU A 1 100 ? -2.260 -7.010 17.618 1.00 55.00 100 LEU A CA 1
ATOM 790 C C . LEU A 1 100 ? -1.544 -8.228 17.011 1.00 55.00 100 LEU A C 1
ATOM 792 O O . LEU A 1 100 ? -0.574 -8.733 17.578 1.00 55.00 100 LEU A O 1
ATOM 796 N N . ALA A 1 101 ? -1.998 -8.682 15.839 1.00 49.59 101 ALA A N 1
ATOM 797 C CA . ALA A 1 101 ? -1.253 -9.634 15.017 1.00 49.59 101 ALA A CA 1
ATOM 798 C C . ALA A 1 101 ? -0.058 -8.913 14.372 1.00 49.59 101 ALA A C 1
ATOM 800 O O . ALA A 1 101 ? -0.199 -7.847 13.779 1.00 49.59 101 ALA A O 1
ATOM 801 N N . THR A 1 102 ? 1.139 -9.463 14.555 1.00 44.81 102 THR A N 1
ATOM 802 C CA . THR A 1 102 ? 2.401 -8.754 14.335 1.00 44.81 102 THR A CA 1
ATOM 803 C C . THR A 1 102 ? 2.972 -8.979 12.929 1.00 44.81 102 THR A C 1
ATOM 805 O O . THR A 1 102 ? 3.474 -10.054 12.628 1.00 44.81 102 THR A O 1
ATOM 808 N N . LEU A 1 103 ? 2.984 -7.932 12.101 1.00 45.06 103 LEU A N 1
ATOM 809 C CA . LEU A 1 103 ? 3.924 -7.751 10.985 1.00 45.06 103 LEU A CA 1
ATOM 810 C C . LEU A 1 103 ? 4.547 -6.356 11.133 1.00 45.06 103 LEU A C 1
ATOM 812 O O . LEU A 1 103 ? 4.222 -5.434 10.394 1.00 45.06 103 LEU A O 1
ATOM 816 N N . TYR A 1 104 ? 5.412 -6.164 12.133 1.00 47.09 104 TYR A N 1
ATOM 817 C CA . TYR A 1 104 ? 6.122 -4.891 12.274 1.00 47.09 104 TYR A CA 1
ATOM 818 C C . TYR A 1 104 ? 7.384 -4.895 11.412 1.00 47.09 104 TYR A C 1
ATOM 820 O O . TYR A 1 104 ? 8.320 -5.656 11.661 1.00 47.09 104 TYR A O 1
ATOM 828 N N . ARG A 1 105 ? 7.450 -3.976 10.444 1.00 41.44 105 ARG A N 1
ATOM 829 C CA . ARG A 1 105 ? 8.718 -3.452 9.931 1.00 41.44 105 ARG A CA 1
ATOM 830 C C . ARG A 1 105 ? 8.926 -2.071 10.546 1.00 41.44 105 ARG A C 1
ATOM 832 O O . ARG A 1 105 ? 8.070 -1.205 10.435 1.00 41.44 105 ARG A O 1
ATOM 839 N N . CYS A 1 106 ? 10.062 -1.878 11.207 1.00 38.41 106 CYS A N 1
ATOM 840 C CA . CYS A 1 106 ? 10.469 -0.575 11.720 1.00 38.41 106 CYS A CA 1
ATOM 841 C C . CYS A 1 106 ? 11.042 0.252 10.558 1.00 38.41 106 CYS A C 1
ATOM 843 O O . CYS A 1 106 ? 12.169 -0.003 10.136 1.00 38.41 106 CYS A O 1
ATOM 845 N N . THR A 1 107 ? 10.286 1.212 10.023 1.00 45.72 107 THR A N 1
ATOM 846 C CA . THR A 1 107 ? 10.783 2.200 9.050 1.00 45.72 107 THR A CA 1
ATOM 847 C C . THR A 1 107 ? 10.368 3.601 9.489 1.00 45.72 107 THR A C 1
ATOM 849 O O . THR A 1 107 ? 9.379 3.779 10.195 1.00 45.72 107 THR A O 1
ATOM 852 N N . LYS A 1 108 ? 11.139 4.620 9.099 1.00 41.25 108 LYS A N 1
ATOM 853 C CA . LYS A 1 108 ? 10.797 6.036 9.351 1.00 41.25 108 LYS A CA 1
ATOM 854 C C . LYS A 1 108 ? 9.685 6.554 8.421 1.00 41.25 108 LYS A C 1
ATOM 856 O O . LYS A 1 108 ? 9.386 7.742 8.427 1.00 41.25 108 LYS A O 1
ATOM 861 N N . SER A 1 109 ? 9.136 5.673 7.595 1.00 48.28 109 SER A N 1
ATOM 862 C CA . SER A 1 109 ? 8.375 5.978 6.390 1.00 48.28 109 SER A CA 1
ATOM 863 C C . SER A 1 109 ? 7.508 4.776 6.034 1.00 48.28 109 SER A C 1
ATOM 865 O O . SER A 1 109 ? 8.012 3.691 5.729 1.00 48.28 109 SER A O 1
ATOM 867 N N . SER A 1 110 ? 6.195 4.972 6.062 1.00 57.88 110 SER A N 1
ATOM 868 C CA . SER A 1 110 ? 5.229 4.067 5.448 1.00 57.88 110 SER A CA 1
ATOM 869 C C . SER A 1 110 ? 4.818 4.669 4.112 1.00 57.88 110 SER A C 1
ATOM 871 O O . SER A 1 110 ? 4.402 5.821 4.060 1.00 57.88 110 SER A O 1
ATOM 873 N N . ARG A 1 111 ? 4.890 3.892 3.027 1.00 62.31 111 ARG A N 1
ATOM 874 C CA . ARG A 1 111 ? 4.352 4.326 1.723 1.00 62.31 111 ARG A CA 1
ATOM 875 C C . ARG A 1 111 ? 2.846 4.565 1.754 1.00 62.31 111 ARG A C 1
ATOM 877 O O . ARG A 1 111 ? 2.339 5.223 0.863 1.00 62.31 111 ARG A O 1
ATOM 884 N N . TYR A 1 112 ? 2.131 4.021 2.735 1.00 52.91 112 TYR A N 1
ATOM 885 C CA . TYR A 1 112 ? 0.676 4.157 2.833 1.00 52.91 112 TYR A CA 1
ATOM 886 C C . TYR A 1 112 ? 0.236 5.375 3.660 1.00 52.91 112 TYR A C 1
ATOM 888 O O . TYR A 1 112 ? -0.945 5.494 3.974 1.00 52.91 112 TYR A O 1
ATOM 896 N N . GLY A 1 113 ? 1.166 6.286 3.967 1.00 49.72 113 GLY A N 1
ATOM 897 C CA . GLY A 1 113 ? 0.924 7.431 4.836 1.00 49.72 113 GLY A CA 1
ATOM 898 C C . GLY A 1 113 ? 1.208 7.090 6.296 1.00 49.72 113 GLY A C 1
ATOM 899 O O . GLY A 1 113 ? 0.883 6.001 6.751 1.00 49.72 113 GLY A O 1
ATOM 900 N N . GLY A 1 114 ? 1.879 8.024 6.970 1.00 49.47 114 GLY A N 1
ATOM 901 C CA . GLY A 1 114 ? 2.272 7.998 8.378 1.00 49.47 114 GLY A CA 1
ATOM 902 C C . GLY A 1 114 ? 3.072 9.266 8.686 1.00 49.47 114 GLY A C 1
ATOM 903 O O . GLY A 1 114 ? 3.862 9.706 7.850 1.00 49.47 114 GLY A O 1
ATOM 904 N N . ASP A 1 115 ? 2.868 9.904 9.843 1.00 44.56 115 ASP A N 1
ATOM 905 C CA . ASP A 1 115 ? 3.385 11.256 10.149 1.00 44.56 115 ASP A CA 1
ATOM 906 C C . ASP A 1 115 ? 4.921 11.340 10.358 1.00 44.56 115 ASP A C 1
ATOM 908 O O . ASP A 1 115 ? 5.462 12.385 10.735 1.00 44.56 115 ASP A O 1
ATOM 912 N N . GLY A 1 116 ? 5.643 10.239 10.123 1.00 46.25 116 GLY A N 1
ATOM 913 C CA . GLY A 1 116 ? 7.093 10.140 10.285 1.00 46.25 116 GLY A CA 1
ATOM 914 C C . GLY A 1 116 ? 7.576 10.226 11.740 1.00 46.2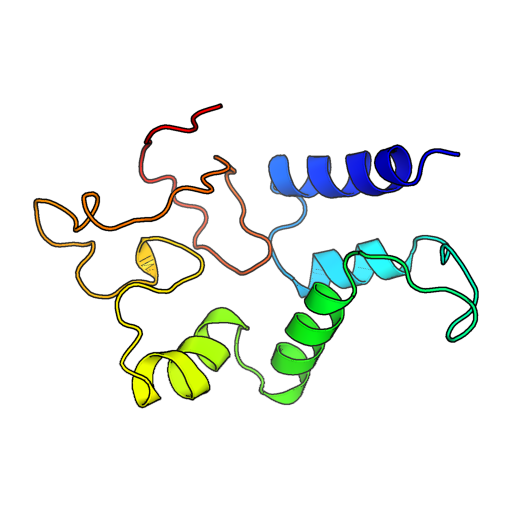5 116 GLY A C 1
ATOM 915 O O . GLY A 1 116 ? 8.790 10.231 11.979 1.00 46.25 116 GLY A O 1
ATOM 916 N N . ARG A 1 117 ? 6.684 10.282 12.739 1.00 42.72 117 ARG A N 1
ATOM 917 C CA . ARG A 1 117 ? 7.063 10.288 14.155 1.00 42.72 117 ARG A CA 1
ATOM 918 C C . ARG A 1 117 ? 7.165 8.859 14.676 1.00 42.72 117 ARG A C 1
ATOM 920 O O . ARG A 1 117 ? 6.196 8.174 14.967 1.00 42.72 117 ARG A O 1
ATOM 927 N N . LEU A 1 118 ? 8.406 8.416 14.860 1.00 46.12 118 LEU A N 1
ATOM 928 C CA . LEU A 1 118 ? 8.742 7.161 15.537 1.00 46.12 118 LEU A CA 1
ATOM 929 C C . LEU A 1 118 ? 8.071 7.058 16.918 1.00 46.12 118 LEU A C 1
ATOM 931 O O . LEU A 1 118 ? 8.435 7.799 17.835 1.00 46.12 118 LEU A O 1
ATOM 935 N N . ARG A 1 119 ? 7.203 6.058 17.118 1.00 39.03 119 ARG A N 1
ATOM 936 C CA . ARG A 1 119 ? 6.714 5.661 18.450 1.00 39.03 119 ARG A CA 1
ATOM 937 C C . ARG A 1 119 ? 6.774 4.136 18.668 1.00 39.03 119 ARG A C 1
ATOM 939 O O . ARG A 1 119 ? 5.772 3.449 18.636 1.00 39.03 119 ARG A O 1
ATOM 946 N N . ARG A 1 120 ? 7.999 3.656 18.950 1.00 30.19 120 ARG A N 1
ATOM 947 C CA . ARG A 1 120 ? 8.389 2.504 19.815 1.00 30.19 120 ARG A CA 1
ATOM 948 C C . ARG A 1 120 ? 7.829 1.073 19.535 1.00 30.19 120 ARG A C 1
ATOM 950 O O . ARG A 1 120 ? 6.651 0.823 19.707 1.00 30.19 120 ARG A O 1
ATOM 957 N N . LEU A 1 121 ? 8.784 0.148 19.281 1.00 34.09 121 LEU A N 1
ATOM 958 C CA . LEU A 1 121 ? 8.895 -1.336 19.457 1.00 34.09 121 LEU A CA 1
ATOM 959 C C . LEU A 1 121 ? 7.636 -2.220 19.658 1.00 34.09 121 LEU A C 1
ATOM 961 O O . LEU A 1 121 ? 6.850 -1.925 20.547 1.00 34.09 121 LEU A O 1
ATOM 965 N N . VAL A 1 122 ? 7.611 -3.426 19.034 1.00 32.97 122 VAL A N 1
ATOM 966 C CA . VAL A 1 122 ? 7.638 -4.765 19.714 1.00 32.97 122 VAL A CA 1
ATOM 967 C C . VAL A 1 122 ? 7.571 -5.984 18.741 1.00 32.97 122 VAL A C 1
ATOM 969 O O . VAL A 1 122 ? 6.749 -6.020 17.844 1.00 32.97 122 VAL A O 1
ATOM 972 N N . ARG A 1 123 ? 8.438 -6.986 19.006 1.00 30.25 123 ARG A N 1
ATOM 973 C CA . ARG A 1 123 ? 8.510 -8.442 18.666 1.00 30.25 123 ARG A CA 1
ATOM 974 C C . ARG A 1 123 ? 8.075 -8.976 17.286 1.00 30.25 123 ARG A C 1
ATOM 976 O O . ARG A 1 123 ? 6.909 -9.252 17.067 1.00 30.25 123 ARG A O 1
ATOM 983 N N . VAL A 1 124 ? 9.061 -9.329 16.459 1.00 38.81 124 VAL A N 1
ATOM 984 C CA . VAL A 1 124 ? 8.940 -10.236 15.300 1.00 38.81 124 VAL A CA 1
ATOM 985 C C . VAL A 1 124 ? 9.449 -11.622 15.722 1.00 38.81 124 VAL A C 1
ATOM 987 O O . VAL A 1 124 ? 10.550 -11.695 16.253 1.00 38.81 124 VAL A O 1
ATOM 990 N N . ASP A 1 125 ? 8.683 -12.688 15.487 1.00 22.59 125 ASP A N 1
ATOM 991 C CA . ASP A 1 125 ? 9.138 -14.089 15.563 1.00 22.59 125 ASP A CA 1
ATOM 992 C C . ASP A 1 125 ? 8.541 -14.867 14.376 1.00 22.59 125 ASP A C 1
ATOM 994 O O . ASP A 1 125 ? 7.385 -14.601 14.030 1.00 22.59 125 ASP A O 1
ATOM 998 N N . PRO A 1 126 ? 9.163 -15.978 13.945 1.00 34.34 126 PRO A N 1
ATOM 999 C CA . PRO A 1 126 ? 10.501 -16.163 13.371 1.00 34.34 126 PRO A CA 1
ATOM 1000 C C . PRO A 1 126 ? 10.535 -15.942 11.845 1.00 34.34 126 PRO A C 1
ATOM 1002 O O . PRO A 1 126 ? 9.477 -16.062 11.187 1.00 34.34 126 PRO A O 1
#

Radius of gyration: 16.53 Å; chains: 1; bounding box: 36×29×50 Å

InterPro domains:
  IPR001466 Beta-lactamase-related [PF00144] (23-85)
  IPR012338 Beta-lactamase/transpeptidase-like [G3DSA:3.40.710.10] (2-122)
  IPR012338 Beta-lactamase/transpeptidase-like [SSF56601] (15-109)
  IPR050789 Diverse Enzymatic Activities [PTHR43283] (12-86)

Sequence (126 aa):
RAWAEVYRDLVKRVDAGEIADLGTWVDELAKLPLQSHPGLDYTYGYGYDVLGHLIEVKSGLSLETYLRERIFEPLGMRDTGFDLESIPGTDSEPPPAKRLATLYRCTKSSRYGGDGRLRRLVRVDP

Foldseek 3Di:
DPVCVVVVVLVVCQLVVVQFALVSSVVVVVPDDDPDPPPPDDDDDCVVSVVLVVCCVVVVDQSQVCCVVPPCVVVVVQVDGPDCVSHPPCPDPPGPVVPDDDDDDDGLHDNSDDPSDDDDDDDDDD

pLDDT: mean 74.63, std 20.01, range [22.59, 97.44]

Organism: NCBI:txid327968